Protein AF-A0A9E6DKX8-F1 (afdb_monomer_lite)

Secondary structure (DSSP, 8-state):
-----PPPHHHHHHHHTS-HHHHHHHHHHHHHHHHSPP--PPPPSSPPSSS-HHHHT--EETTEE---

pLDDT: mean 76.97, std 14.59, range [38.91, 97.25]

Foldseek 3Di:
DPCPPDDDPVVVVVLVPDDPVVNVVVVVVVVVVVPDDDDPDPPDDPDDPDDPCVVVVNLDDPRDRDDD

Radius of gyration: 17.68 Å; chains: 1; bounding box: 36×40×34 Å

Structure (mmCIF, N/CA/C/O backbone):
data_AF-A0A9E6DKX8-F1
#
_entry.id   AF-A0A9E6DKX8-F1
#
loop_
_atom_site.group_PDB
_atom_site.id
_atom_site.type_symbol
_atom_site.label_atom_id
_atom_site.label_alt_id
_atom_site.label_comp_id
_atom_site.label_asym_id
_atom_site.label_entity_id
_atom_site.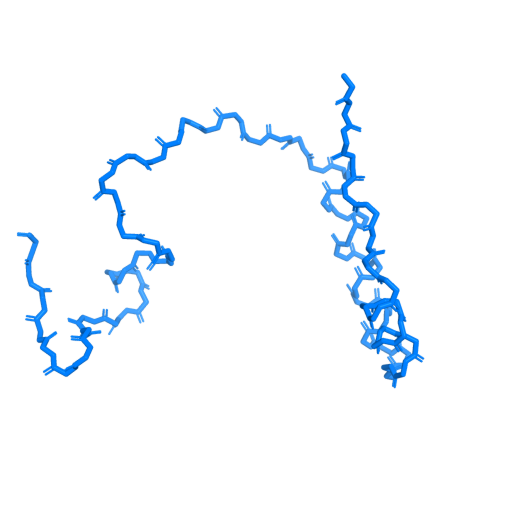label_seq_id
_atom_site.pdbx_PDB_ins_code
_atom_site.Cartn_x
_atom_site.Cartn_y
_atom_site.Cartn_z
_atom_site.occupancy
_atom_site.B_iso_or_equiv
_atom_site.auth_seq_id
_atom_site.auth_comp_id
_atom_site.auth_asym_id
_atom_site.auth_atom_id
_atom_site.pdbx_PDB_model_num
ATOM 1 N N . MET A 1 1 ? 2.961 5.666 20.450 1.00 39.03 1 MET A N 1
ATOM 2 C CA . MET A 1 1 ? 4.015 5.743 19.422 1.00 39.03 1 MET A CA 1
ATOM 3 C C . MET A 1 1 ? 3.415 5.203 18.135 1.00 39.03 1 MET A C 1
ATOM 5 O O . MET A 1 1 ? 3.228 4.001 18.033 1.00 39.03 1 MET A O 1
ATOM 9 N N . SER A 1 2 ? 2.952 6.068 17.233 1.00 38.91 2 SER A N 1
ATOM 10 C CA . SER A 1 2 ? 2.409 5.644 15.938 1.00 38.91 2 SER A CA 1
ATOM 11 C C . SER A 1 2 ? 3.573 5.246 15.030 1.00 38.91 2 SER A C 1
ATOM 13 O O . SER A 1 2 ? 4.178 6.110 14.396 1.00 38.91 2 SER A O 1
ATOM 15 N N . ASP A 1 3 ? 3.919 3.960 15.015 1.00 51.28 3 ASP A N 1
ATOM 16 C CA . ASP A 1 3 ? 4.849 3.400 14.037 1.00 51.28 3 ASP A CA 1
ATOM 17 C C . ASP A 1 3 ? 4.169 3.418 12.669 1.00 51.28 3 ASP A C 1
ATOM 19 O O . ASP A 1 3 ? 3.482 2.481 12.267 1.00 51.28 3 ASP A O 1
ATOM 23 N N . THR A 1 4 ? 4.323 4.522 11.942 1.00 56.75 4 THR A N 1
ATOM 24 C CA . THR A 1 4 ? 4.150 4.491 10.493 1.00 56.75 4 THR A CA 1
ATOM 25 C C . THR A 1 4 ? 5.230 3.550 9.966 1.00 56.75 4 THR A C 1
ATOM 27 O O . THR A 1 4 ? 6.412 3.879 10.125 1.00 56.75 4 THR A O 1
ATOM 30 N N . PRO A 1 5 ? 4.892 2.397 9.359 1.00 60.22 5 PRO A N 1
ATOM 31 C CA . PRO A 1 5 ? 5.916 1.527 8.817 1.00 60.22 5 PRO A CA 1
ATOM 32 C C . PRO A 1 5 ? 6.598 2.290 7.685 1.00 60.22 5 PRO A C 1
ATOM 34 O O . PRO A 1 5 ? 6.000 2.583 6.647 1.00 60.22 5 PRO A O 1
ATOM 37 N N . LYS A 1 6 ? 7.853 2.680 7.915 1.00 72.38 6 LYS A N 1
ATOM 38 C CA . LYS A 1 6 ? 8.709 3.203 6.854 1.00 72.38 6 LYS A CA 1
ATOM 39 C C . LYS A 1 6 ? 8.827 2.097 5.809 1.00 72.38 6 LYS A C 1
ATOM 41 O O . LYS A 1 6 ? 9.036 0.939 6.171 1.00 72.38 6 LYS A O 1
ATOM 46 N N . LEU A 1 7 ? 8.644 2.444 4.535 1.00 79.25 7 LEU A N 1
ATOM 47 C CA . LEU A 1 7 ? 8.776 1.472 3.454 1.00 79.25 7 LEU A CA 1
ATOM 48 C C . LEU A 1 7 ? 10.154 0.811 3.534 1.00 79.25 7 LEU A C 1
ATOM 50 O O . LEU A 1 7 ? 11.148 1.478 3.832 1.00 79.25 7 LEU A O 1
ATOM 54 N N . SER A 1 8 ? 10.202 -0.495 3.275 1.00 89.75 8 SER A N 1
ATOM 55 C CA . SER A 1 8 ? 11.464 -1.226 3.241 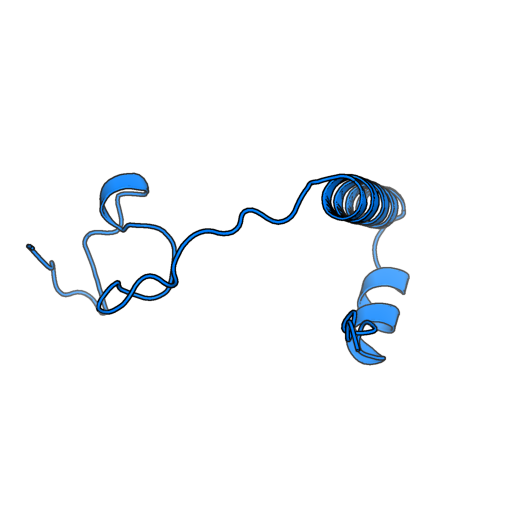1.00 89.75 8 SER A CA 1
ATOM 56 C C . SER A 1 8 ? 12.364 -0.695 2.123 1.00 89.75 8 SER A C 1
ATOM 58 O O . SER A 1 8 ? 11.899 -0.151 1.118 1.00 89.75 8 SER A O 1
ATOM 60 N N . THR A 1 9 ? 13.673 -0.881 2.280 1.00 87.69 9 THR A N 1
ATOM 61 C CA . THR A 1 9 ? 14.669 -0.481 1.276 1.00 87.69 9 THR A CA 1
ATOM 62 C C . THR A 1 9 ? 14.394 -1.118 -0.091 1.00 87.69 9 THR A C 1
ATOM 64 O O . THR A 1 9 ? 14.535 -0.462 -1.121 1.00 87.69 9 THR A O 1
ATOM 67 N N . GLU A 1 10 ? 13.941 -2.372 -0.101 1.00 90.94 10 GLU A N 1
ATOM 68 C CA . GLU A 1 10 ? 13.566 -3.105 -1.316 1.00 90.94 10 GLU A CA 1
ATOM 69 C C . GLU A 1 10 ? 12.365 -2.468 -2.022 1.00 90.94 10 GLU A C 1
ATOM 71 O O . GLU A 1 10 ? 12.366 -2.298 -3.240 1.00 90.94 10 GLU A O 1
ATOM 76 N N . GLU A 1 11 ? 11.357 -2.048 -1.259 1.00 88.81 11 GLU A N 1
ATOM 77 C CA . GLU A 1 11 ? 10.161 -1.420 -1.809 1.00 88.81 11 GLU A CA 1
ATOM 78 C C . GLU A 1 11 ? 10.460 -0.021 -2.372 1.00 88.81 11 GLU A C 1
ATOM 80 O O . GLU A 1 11 ? 9.913 0.364 -3.407 1.00 88.81 11 GLU A O 1
ATOM 85 N N . LEU A 1 12 ? 11.375 0.728 -1.749 1.00 90.44 12 LEU A N 1
ATOM 86 C CA . LEU A 1 12 ? 11.862 2.000 -2.292 1.00 90.44 12 LEU A CA 1
ATOM 87 C C . LEU A 1 12 ? 12.592 1.800 -3.626 1.00 90.44 12 LEU A C 1
ATOM 89 O O . LEU A 1 12 ? 12.326 2.529 -4.584 1.00 90.44 12 LEU A O 1
ATOM 93 N N . ALA A 1 13 ? 13.462 0.789 -3.711 1.00 92.12 13 ALA A N 1
ATOM 94 C CA . ALA A 1 13 ? 14.164 0.448 -4.946 1.00 92.12 13 ALA A CA 1
ATOM 95 C C . ALA A 1 13 ? 13.186 0.022 -6.053 1.00 92.12 13 ALA A C 1
ATOM 97 O O . ALA A 1 13 ? 13.297 0.491 -7.186 1.00 92.12 13 ALA A O 1
ATOM 98 N N . ARG A 1 14 ? 12.174 -0.788 -5.714 1.00 94.44 14 ARG A N 1
ATOM 99 C CA . ARG A 1 14 ? 11.110 -1.188 -6.644 1.00 94.44 14 ARG A CA 1
ATOM 100 C C . ARG A 1 14 ? 10.363 0.024 -7.191 1.00 94.44 14 ARG A C 1
ATOM 102 O O . ARG A 1 14 ? 10.207 0.150 -8.401 1.00 94.44 14 ARG A O 1
ATOM 109 N N . ARG A 1 15 ? 9.929 0.940 -6.319 1.00 92.88 15 ARG A N 1
ATOM 110 C CA . ARG A 1 15 ? 9.199 2.156 -6.716 1.00 92.88 15 ARG A CA 1
ATOM 111 C C . ARG A 1 15 ? 10.039 3.100 -7.574 1.00 92.88 15 ARG A C 1
ATOM 113 O O . ARG A 1 15 ? 9.488 3.751 -8.457 1.00 92.88 15 ARG A O 1
ATOM 120 N N . ALA A 1 16 ? 11.349 3.158 -7.345 1.00 91.19 16 ALA A N 1
ATOM 121 C CA . ALA A 1 16 ? 12.268 3.960 -8.148 1.00 91.19 16 ALA A CA 1
ATOM 122 C C . ALA A 1 16 ? 12.457 3.417 -9.577 1.00 91.19 16 ALA A C 1
ATOM 124 O O . ALA A 1 16 ? 12.739 4.195 -10.483 1.00 91.19 16 ALA A O 1
ATOM 125 N N . GLN A 1 17 ? 12.282 2.108 -9.787 1.00 95.75 17 GLN A N 1
ATOM 126 C CA . GLN A 1 17 ? 12.388 1.460 -11.101 1.00 95.75 17 GLN A CA 1
ATOM 127 C C . GLN A 1 17 ? 11.088 1.523 -11.923 1.00 95.75 17 GLN A C 1
ATOM 129 O O . GLN A 1 17 ? 11.081 1.135 -13.091 1.00 95.75 17 GLN A O 1
ATOM 134 N N . LEU A 1 18 ? 9.979 1.985 -11.334 1.00 94.69 18 LEU A N 1
ATOM 135 C CA . LEU A 1 18 ? 8.694 2.067 -12.024 1.00 94.69 18 LEU A CA 1
ATOM 136 C C . LEU A 1 18 ? 8.653 3.227 -13.035 1.00 94.69 18 LEU A C 1
ATOM 138 O O . LEU A 1 18 ? 9.275 4.268 -12.812 1.00 94.69 18 LEU A O 1
ATOM 142 N N . PRO A 1 19 ? 7.846 3.102 -14.106 1.00 97.25 19 PRO A N 1
ATOM 143 C CA . PRO A 1 19 ? 7.527 4.224 -14.981 1.00 97.25 19 PRO A CA 1
ATOM 144 C C . PRO A 1 19 ? 6.957 5.409 -14.195 1.00 97.25 19 PRO A C 1
ATOM 146 O O . PRO A 1 19 ? 6.268 5.233 -13.187 1.00 97.25 19 PRO A O 1
ATOM 149 N N . GL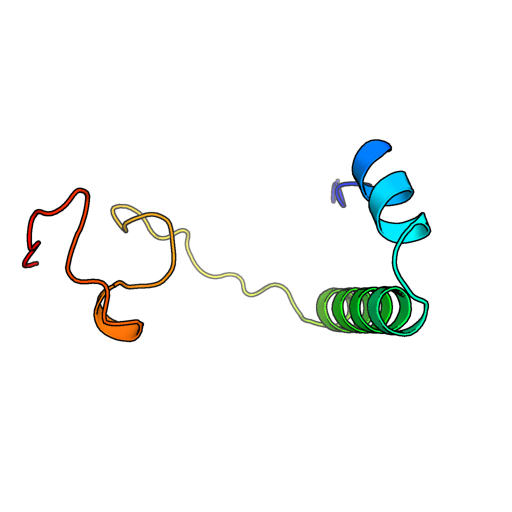U A 1 20 ? 7.181 6.625 -14.693 1.00 93.81 20 GLU A N 1
ATOM 150 C CA . GLU A 1 20 ? 6.776 7.855 -14.003 1.00 93.81 20 GLU A CA 1
ATOM 151 C C . GLU A 1 20 ? 5.276 7.882 -13.659 1.00 93.81 20 GLU A C 1
ATOM 153 O O . GLU A 1 20 ? 4.892 8.281 -12.560 1.00 93.81 20 GLU A O 1
ATOM 158 N N . THR A 1 21 ? 4.429 7.397 -14.569 1.00 95.12 21 THR A N 1
ATOM 159 C CA . THR A 1 21 ? 2.976 7.304 -14.370 1.00 95.12 21 THR A CA 1
ATOM 160 C C . THR A 1 21 ? 2.610 6.404 -13.190 1.00 95.12 21 THR A C 1
ATOM 162 O O . THR A 1 21 ? 1.766 6.770 -12.373 1.00 95.12 21 THR A O 1
ATOM 165 N N . ALA A 1 22 ? 3.278 5.257 -13.055 1.00 93.81 22 ALA A N 1
ATOM 166 C CA . ALA A 1 22 ? 3.061 4.323 -11.957 1.00 93.81 22 ALA A CA 1
ATOM 167 C C . ALA A 1 22 ? 3.551 4.899 -10.621 1.00 93.81 22 ALA A C 1
ATOM 169 O O . ALA A 1 22 ? 2.872 4.751 -9.605 1.00 93.81 22 ALA A O 1
ATOM 170 N N . ARG A 1 23 ? 4.685 5.613 -10.616 1.00 93.81 23 ARG A N 1
ATOM 171 C CA . ARG A 1 23 ? 5.190 6.275 -9.406 1.00 93.81 23 ARG A CA 1
ATOM 172 C C . ARG A 1 23 ? 4.227 7.360 -8.912 1.00 93.81 23 AR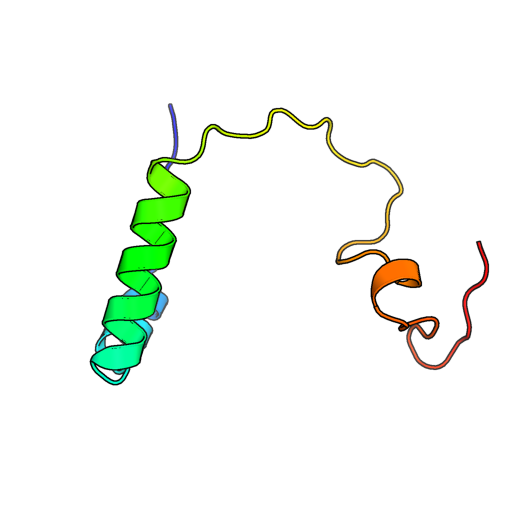G A C 1
ATOM 174 O O . ARG A 1 23 ? 3.864 7.349 -7.739 1.00 93.81 23 ARG A O 1
ATOM 181 N N . ARG A 1 24 ? 3.743 8.227 -9.811 1.00 94.00 24 ARG A N 1
ATOM 182 C CA . ARG A 1 24 ? 2.746 9.264 -9.481 1.00 94.00 24 ARG A CA 1
ATOM 183 C C . ARG A 1 24 ? 1.451 8.661 -8.928 1.00 94.00 24 ARG A C 1
ATOM 185 O O . ARG A 1 24 ? 0.943 9.130 -7.915 1.00 94.00 24 ARG A O 1
ATOM 192 N N . ALA A 1 25 ? 0.951 7.582 -9.532 1.00 94.69 25 ALA A N 1
ATOM 193 C CA . ALA A 1 25 ? -0.257 6.905 -9.054 1.00 94.69 25 ALA A CA 1
ATOM 194 C C . ALA A 1 25 ? -0.111 6.361 -7.619 1.00 94.69 25 ALA A C 1
ATOM 196 O O . ALA A 1 25 ? -1.052 6.437 -6.824 1.00 94.69 25 ALA A O 1
ATOM 197 N N . LEU A 1 26 ? 1.068 5.830 -7.270 1.00 93.75 26 LEU A N 1
ATOM 198 C CA . LEU A 1 26 ? 1.366 5.374 -5.909 1.00 93.75 26 LEU A CA 1
ATOM 199 C C . LEU A 1 26 ? 1.443 6.542 -4.921 1.00 93.75 26 LEU A C 1
ATOM 201 O O . LEU A 1 26 ? 0.851 6.460 -3.847 1.00 93.75 26 LEU A O 1
ATOM 205 N N . GLU A 1 27 ? 2.109 7.637 -5.294 1.00 91.88 27 GLU A N 1
ATOM 206 C CA . GLU A 1 27 ? 2.198 8.851 -4.471 1.00 91.88 27 GLU A CA 1
ATOM 207 C C . GLU A 1 27 ? 0.808 9.441 -4.177 1.00 91.88 27 GLU A C 1
ATOM 209 O O . GLU A 1 27 ? 0.497 9.773 -3.032 1.00 91.88 27 GLU A O 1
ATOM 214 N N . GLU A 1 28 ? -0.079 9.501 -5.174 1.00 92.44 28 GLU A N 1
ATOM 215 C CA . GLU A 1 28 ? -1.464 9.946 -4.985 1.00 92.44 28 GLU A CA 1
ATOM 216 C C . GLU A 1 28 ? -2.276 9.003 -4.087 1.00 92.44 28 GLU A C 1
ATOM 218 O O . GLU A 1 28 ? -3.092 9.455 -3.278 1.00 92.44 28 GLU A O 1
ATOM 223 N N . ALA A 1 29 ? -2.082 7.688 -4.218 1.00 91.62 29 ALA A N 1
ATOM 224 C CA . ALA A 1 29 ? -2.734 6.706 -3.358 1.00 91.62 29 ALA A CA 1
ATOM 225 C C . ALA A 1 29 ? -2.278 6.842 -1.898 1.00 91.62 29 ALA A C 1
ATOM 227 O O . ALA A 1 29 ? -3.119 6.825 -0.995 1.00 91.62 29 ALA A O 1
ATOM 228 N N . ASP A 1 30 ? -0.979 7.034 -1.671 1.00 90.19 30 ASP A N 1
ATOM 229 C CA . ASP A 1 30 ? -0.414 7.255 -0.341 1.00 90.19 30 ASP A CA 1
ATOM 230 C C . ASP A 1 30 ? -0.919 8.584 0.253 1.00 90.19 30 ASP A C 1
ATOM 232 O O . ASP A 1 30 ? -1.357 8.621 1.405 1.00 90.19 30 ASP A O 1
ATOM 236 N N . ALA A 1 31 ? -0.996 9.651 -0.552 1.00 90.62 31 ALA A N 1
ATOM 237 C CA . ALA A 1 31 ? -1.575 10.931 -0.140 1.00 90.62 31 ALA A CA 1
ATOM 238 C C . ALA A 1 31 ? -3.069 10.825 0.218 1.00 90.62 31 ALA A C 1
ATOM 240 O O . ALA A 1 31 ? -3.534 11.488 1.150 1.00 90.62 31 ALA A O 1
ATOM 241 N N . ARG A 1 32 ? -3.835 9.984 -0.492 1.00 90.19 32 ARG A N 1
ATOM 242 C CA . ARG A 1 32 ? -5.239 9.699 -0.155 1.00 90.19 32 ARG A CA 1
ATOM 243 C C . ARG A 1 32 ? -5.355 8.940 1.162 1.00 90.19 32 ARG A C 1
ATOM 245 O O . ARG A 1 32 ? -6.146 9.350 2.008 1.00 90.19 32 ARG A O 1
ATOM 252 N N . LYS A 1 33 ? -4.551 7.893 1.365 1.00 86.31 33 LYS A N 1
ATOM 253 C CA . LYS A 1 33 ? -4.533 7.118 2.618 1.00 86.31 33 LYS A CA 1
ATOM 254 C C . LYS A 1 33 ? -4.171 7.986 3.820 1.00 86.31 33 LYS A C 1
ATOM 256 O O . LYS A 1 33 ? -4.846 7.908 4.836 1.00 86.31 33 LYS A O 1
ATOM 261 N N . ALA A 1 34 ? -3.172 8.860 3.687 1.00 85.94 34 ALA A N 1
ATOM 262 C CA . ALA A 1 34 ? -2.754 9.762 4.762 1.00 85.94 34 ALA A CA 1
ATOM 263 C C . ALA A 1 34 ? -3.854 10.753 5.192 1.00 85.94 34 ALA A C 1
ATOM 265 O O . ALA A 1 34 ? -3.878 11.192 6.339 1.00 85.94 34 ALA A O 1
ATOM 266 N N . LYS A 1 35 ? -4.768 11.109 4.279 1.00 87.00 35 LYS A N 1
ATOM 267 C CA . LYS A 1 35 ? -5.916 11.990 4.554 1.00 87.00 35 LYS A CA 1
ATOM 268 C C . LYS A 1 35 ? -7.155 11.235 5.038 1.00 87.00 35 LYS A C 1
ATOM 270 O O . LYS A 1 35 ? -8.072 11.857 5.576 1.00 87.00 35 LYS A O 1
ATOM 275 N N . GLN A 1 36 ? -7.222 9.923 4.820 1.00 85.00 36 GLN A N 1
ATOM 276 C CA . GLN A 1 36 ? -8.332 9.105 5.287 1.00 85.00 36 GLN A CA 1
ATOM 277 C C . GLN A 1 36 ? -8.224 8.896 6.796 1.00 85.00 36 GLN A C 1
ATOM 279 O O . GLN A 1 36 ? -7.166 8.577 7.333 1.00 85.00 36 GLN A O 1
ATOM 284 N N . LYS A 1 37 ? -9.348 9.076 7.492 1.00 81.31 37 LYS A N 1
ATOM 285 C CA . LYS A 1 37 ? -9.429 8.742 8.913 1.00 81.31 37 LYS A CA 1
ATOM 286 C C . LYS A 1 37 ? -9.353 7.219 9.054 1.00 81.31 37 LYS A C 1
ATOM 288 O O . LYS A 1 37 ? -10.035 6.531 8.290 1.00 81.31 37 LYS A O 1
ATOM 293 N N . PRO A 1 38 ? -8.571 6.691 10.010 1.00 76.75 38 PRO A N 1
ATOM 294 C CA . PRO A 1 38 ? -8.564 5.262 10.270 1.00 76.75 38 PRO A CA 1
ATOM 295 C C . PRO A 1 38 ? -9.978 4.831 10.656 1.00 76.75 38 PRO A C 1
ATOM 297 O O . PRO A 1 38 ? -10.590 5.397 11.565 1.00 76.75 38 PRO A O 1
ATOM 300 N N . LEU A 1 39 ? -10.511 3.851 9.932 1.00 78.94 39 LEU A N 1
ATOM 301 C CA . LEU A 1 39 ? -11.755 3.204 10.313 1.00 78.94 39 LEU A CA 1
ATOM 302 C C . LEU A 1 39 ? -11.442 2.318 11.517 1.00 78.94 39 LEU A C 1
ATOM 304 O O . LEU A 1 39 ? -10.683 1.359 11.402 1.00 78.94 39 LEU A O 1
ATOM 308 N N . ASN A 1 40 ? -12.003 2.659 12.675 1.00 75.31 40 ASN A N 1
ATOM 309 C CA . ASN A 1 40 ? -11.895 1.839 13.878 1.00 75.31 40 ASN A CA 1
ATOM 310 C C . ASN A 1 40 ? -12.923 0.700 13.804 1.00 75.31 40 ASN A C 1
ATOM 312 O O . ASN A 1 40 ? -13.921 0.690 14.523 1.00 75.31 40 ASN A O 1
ATOM 316 N N . LEU A 1 41 ? -12.731 -0.183 12.826 1.00 78.38 41 LEU A N 1
ATOM 317 C CA . LEU A 1 41 ? -13.522 -1.396 12.669 1.00 78.38 41 LEU A CA 1
ATOM 318 C C . LEU A 1 41 ? -12.987 -2.440 13.657 1.00 78.38 41 LEU A C 1
ATOM 320 O O . LEU A 1 41 ? -11.766 -2.569 13.783 1.00 78.38 41 LEU A O 1
ATOM 324 N N . PRO A 1 42 ? -13.862 -3.178 14.363 1.00 78.00 42 PRO A N 1
ATOM 325 C CA . PRO A 1 42 ? -13.412 -4.304 15.165 1.00 78.00 42 PRO A CA 1
ATOM 326 C C . PRO A 1 42 ? -12.704 -5.313 14.260 1.00 78.00 42 PRO A C 1
ATOM 328 O O . PRO A 1 42 ? -13.105 -5.519 13.113 1.00 78.00 42 PRO A O 1
ATOM 331 N N . THR A 1 43 ? -11.651 -5.942 14.778 1.00 73.56 43 THR A N 1
ATOM 332 C CA . THR A 1 43 ? -10.987 -7.042 14.080 1.00 73.56 43 THR A CA 1
ATOM 333 C C . THR A 1 43 ? -12.007 -8.138 13.811 1.00 73.56 43 THR A C 1
ATOM 335 O O . THR A 1 43 ? -12.675 -8.606 14.735 1.00 73.56 43 THR A O 1
ATOM 338 N N . GLU A 1 44 ? -12.126 -8.550 12.555 1.00 75.81 44 GLU A N 1
ATOM 339 C CA . GLU A 1 44 ? -12.942 -9.700 12.200 1.00 75.81 44 GLU A CA 1
ATOM 340 C C . GLU A 1 44 ? -12.282 -10.965 12.767 1.00 75.81 44 GLU A C 1
ATOM 342 O O . GLU A 1 44 ? -11.134 -11.280 12.457 1.00 75.81 44 GLU A O 1
ATOM 347 N N . LEU A 1 45 ? -12.988 -11.663 13.658 1.00 72.56 45 LEU A N 1
ATOM 348 C CA . LEU A 1 45 ? -12.528 -12.900 14.285 1.00 72.56 45 LEU A CA 1
ATOM 349 C C . LEU A 1 45 ? -13.285 -14.074 13.665 1.00 72.56 45 LEU A C 1
ATOM 351 O O . LEU A 1 45 ? -14.511 -14.059 13.617 1.00 72.56 45 LEU A O 1
ATOM 355 N N . GLY A 1 46 ? -12.563 -15.096 13.206 1.00 67.38 46 GLY A N 1
ATOM 356 C CA . GLY A 1 46 ? -13.167 -16.271 12.563 1.00 67.38 46 GLY A CA 1
ATOM 357 C C . GLY A 1 46 ? -13.532 -16.079 11.086 1.00 67.38 46 GLY A C 1
ATOM 358 O O . GLY A 1 46 ? -13.960 -17.039 10.451 1.00 67.38 46 GLY A O 1
ATOM 359 N N . GLY A 1 47 ? -13.318 -14.883 10.527 1.00 67.62 47 GLY A 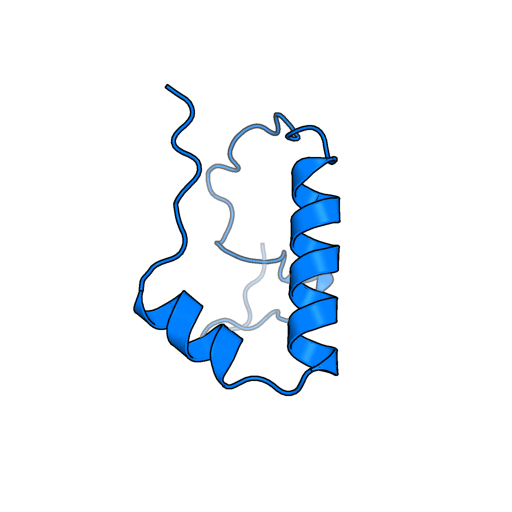N 1
ATOM 360 C CA . GLY A 1 47 ? -13.377 -14.633 9.087 1.00 67.62 47 GLY A CA 1
ATOM 361 C C . GLY A 1 47 ? -12.180 -15.245 8.354 1.00 67.62 47 GLY A C 1
ATOM 362 O O . GLY A 1 47 ? -11.099 -15.423 8.922 1.00 67.62 47 GLY A O 1
ATOM 363 N N . ARG A 1 48 ? -12.363 -15.595 7.078 1.00 64.06 48 ARG A N 1
ATOM 364 C CA . ARG A 1 48 ? -11.242 -15.992 6.213 1.00 64.06 48 ARG A CA 1
ATOM 365 C C . ARG A 1 48 ? -10.424 -14.756 5.858 1.00 64.06 48 ARG A C 1
ATOM 367 O O . ARG A 1 48 ? -10.997 -13.743 5.478 1.00 64.06 48 ARG A O 1
ATOM 374 N N . ASP A 1 49 ? -9.099 -14.881 5.896 1.00 63.88 49 ASP A N 1
ATOM 375 C CA . ASP A 1 49 ? -8.217 -13.846 5.361 1.00 63.88 49 ASP A CA 1
ATOM 376 C C . ASP A 1 49 ? -8.554 -13.561 3.892 1.00 63.88 49 ASP A C 1
ATOM 378 O O . ASP A 1 49 ? -8.645 -14.479 3.068 1.00 63.88 49 ASP A O 1
ATOM 382 N N . GLY A 1 50 ? -8.682 -12.276 3.568 1.00 65.00 50 GLY A N 1
ATOM 383 C CA . GLY A 1 50 ? -8.920 -11.801 2.212 1.00 65.00 50 GLY A CA 1
ATOM 384 C C . GLY A 1 50 ? -10.361 -11.358 1.945 1.00 65.00 50 GLY A C 1
ATOM 385 O O . GLY A 1 50 ? -11.205 -11.350 2.836 1.00 65.00 50 GLY A O 1
ATOM 386 N N . PRO A 1 51 ? -10.640 -10.910 0.713 1.00 63.22 51 PRO A N 1
ATOM 387 C CA . PRO A 1 51 ? -11.953 -10.403 0.346 1.00 63.22 51 PRO A CA 1
ATOM 388 C C . PRO A 1 51 ? -13.009 -11.516 0.444 1.00 63.22 51 PRO A C 1
ATOM 390 O O . PRO A 1 51 ? -12.745 -12.643 0.029 1.00 63.22 51 PRO A O 1
ATOM 393 N N . GLU A 1 52 ? -14.201 -11.213 0.970 1.00 59.75 52 GLU A N 1
ATOM 394 C CA . GLU A 1 52 ? -15.302 -12.185 1.075 1.00 59.75 52 GLU A CA 1
ATOM 395 C C . GLU A 1 52 ? -15.534 -12.911 -0.260 1.00 59.75 52 GLU A C 1
ATOM 397 O O . GLU A 1 52 ? -15.932 -12.288 -1.244 1.00 59.75 52 GLU A O 1
ATOM 402 N N . ALA A 1 53 ? -15.356 -14.235 -0.279 1.00 62.16 53 ALA A N 1
ATOM 403 C CA . ALA A 1 53 ? -15.574 -15.095 -1.447 1.00 62.16 53 ALA A CA 1
ATOM 404 C C . ALA A 1 53 ? -16.911 -14.817 -2.162 1.00 62.16 53 ALA A C 1
ATOM 406 O O . ALA A 1 53 ? -16.975 -14.760 -3.390 1.00 62.16 53 ALA A O 1
ATOM 407 N N . VAL A 1 54 ? -17.965 -14.550 -1.382 1.00 61.25 54 VAL A N 1
ATOM 408 C CA . VAL A 1 54 ? -19.315 -14.218 -1.865 1.00 61.25 54 VAL A CA 1
ATOM 409 C C . VAL A 1 54 ? -19.331 -12.957 -2.735 1.00 61.25 54 VAL A C 1
ATOM 411 O O . VAL A 1 54 ? -20.095 -12.888 -3.694 1.00 61.25 54 VAL A O 1
ATOM 414 N N . ARG A 1 55 ? -18.479 -11.966 -2.445 1.00 60.16 55 ARG A N 1
ATOM 415 C CA . ARG A 1 55 ? -18.413 -10.706 -3.203 1.00 60.16 55 ARG A CA 1
ATOM 416 C C . ARG A 1 55 ? -17.608 -10.808 -4.497 1.00 60.16 55 ARG A C 1
ATOM 418 O O . ARG A 1 55 ? -17.809 -9.978 -5.378 1.00 60.16 55 ARG A O 1
ATOM 425 N N . PHE A 1 56 ? -16.712 -11.789 -4.614 1.00 64.31 56 PHE A N 1
ATOM 426 C CA . PHE A 1 56 ? -15.764 -11.893 -5.733 1.00 64.31 56 PHE A CA 1
ATOM 427 C C . PHE A 1 56 ? -15.919 -13.173 -6.570 1.00 64.31 56 PHE A C 1
ATOM 429 O O . PHE A 1 56 ? -15.147 -13.377 -7.500 1.00 64.31 56 PHE A O 1
ATOM 436 N N . GLY A 1 57 ? -16.930 -14.003 -6.284 1.00 62.28 57 GLY A N 1
ATOM 437 C CA . GLY A 1 57 ? -17.248 -15.208 -7.061 1.00 62.28 57 GLY A CA 1
ATOM 438 C C . GLY A 1 57 ? -16.255 -16.361 -6.883 1.00 62.28 57 GLY A C 1
ATOM 439 O O . GLY A 1 57 ? -16.285 -17.309 -7.660 1.00 62.28 57 GLY A O 1
ATOM 440 N N . ASP A 1 58 ? -15.385 -16.288 -5.875 1.00 67.44 58 ASP A N 1
ATOM 441 C CA . ASP A 1 58 ? -14.363 -17.299 -5.594 1.00 67.44 58 ASP A CA 1
ATOM 442 C C . ASP A 1 58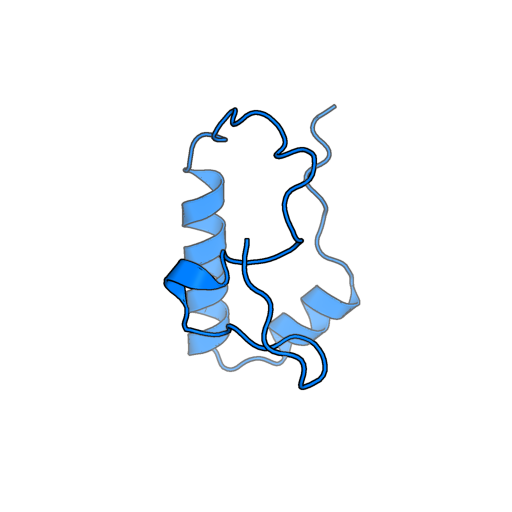 ? -14.869 -18.273 -4.521 1.00 67.44 58 ASP A C 1
ATOM 444 O O . ASP A 1 58 ? -14.528 -18.182 -3.341 1.00 67.44 58 ASP A O 1
ATOM 448 N N . TRP A 1 59 ? -15.775 -19.171 -4.917 1.00 67.62 59 TRP A N 1
ATOM 449 C CA . TRP A 1 59 ? -16.340 -20.205 -4.035 1.00 67.62 59 TRP A CA 1
ATOM 450 C C . TRP A 1 59 ? -15.414 -21.410 -3.842 1.00 67.62 59 TRP A C 1
ATOM 452 O O . TRP A 1 59 ? -15.737 -22.333 -3.090 1.00 67.62 59 TRP A O 1
ATOM 462 N N . GLU A 1 60 ? -14.251 -21.404 -4.490 1.00 69.94 60 GLU A N 1
ATOM 463 C CA . GLU A 1 60 ? -13.302 -22.502 -4.450 1.00 69.94 60 GLU A CA 1
ATOM 464 C C . GLU A 1 60 ? -12.111 -22.157 -3.553 1.00 69.94 60 GLU A C 1
ATOM 466 O O . GLU A 1 60 ? -11.480 -21.110 -3.649 1.00 69.94 60 GLU A O 1
ATOM 471 N N . LYS A 1 61 ? -11.735 -23.073 -2.660 1.00 63.28 61 LYS A N 1
ATOM 472 C CA . LYS A 1 61 ? -10.415 -23.026 -2.014 1.00 63.28 61 LYS A CA 1
ATOM 473 C C . LYS A 1 61 ? -9.725 -24.348 -2.255 1.00 63.28 61 LYS A C 1
ATOM 475 O O . LYS A 1 61 ? -10.211 -25.385 -1.815 1.00 63.28 61 LYS A O 1
ATOM 480 N N . LYS A 1 62 ? -8.569 -24.309 -2.924 1.00 67.62 62 LYS A N 1
ATOM 481 C CA . LYS A 1 62 ? -7.811 -25.516 -3.304 1.00 67.62 62 LYS A CA 1
ATOM 482 C C . LYS A 1 62 ? -8.663 -26.522 -4.109 1.00 67.62 62 LYS A C 1
ATOM 484 O O . LYS A 1 62 ? -8.509 -27.725 -3.929 1.00 67.62 62 LYS A O 1
ATOM 489 N N . GLY A 1 63 ? -9.567 -26.027 -4.961 1.00 69.31 63 GLY A N 1
ATOM 490 C CA . GLY A 1 63 ? -10.444 -26.854 -5.801 1.00 69.31 63 GLY A CA 1
ATOM 491 C C . GLY A 1 63 ? -11.611 -27.524 -5.067 1.00 69.31 63 GLY A C 1
ATOM 492 O O . GLY A 1 63 ? -12.236 -28.423 -5.619 1.00 69.31 63 GLY A O 1
ATOM 493 N N . ILE A 1 64 ? -11.898 -27.123 -3.824 1.00 68.75 64 ILE A N 1
ATOM 494 C CA . ILE A 1 64 ? -13.072 -27.577 -3.072 1.00 68.75 64 ILE A CA 1
ATOM 495 C C . ILE A 1 64 ? -14.060 -26.414 -3.005 1.00 68.75 64 ILE A C 1
ATOM 497 O O . ILE A 1 64 ? -13.689 -25.330 -2.543 1.00 68.75 64 ILE A O 1
ATOM 501 N N . ALA A 1 65 ? -15.294 -26.648 -3.458 1.00 68.81 65 ALA A N 1
ATOM 502 C CA . ALA A 1 65 ? -16.405 -25.725 -3.260 1.00 68.81 65 ALA A CA 1
ATOM 503 C C . ALA A 1 65 ? -16.750 -25.678 -1.766 1.00 68.81 65 ALA A C 1
ATOM 505 O O . ALA A 1 65 ? -16.987 -26.719 -1.150 1.00 68.81 65 ALA A O 1
ATOM 506 N N . ILE A 1 66 ? -16.718 -24.487 -1.176 1.00 61.41 66 ILE A N 1
ATOM 507 C CA . ILE A 1 66 ? -16.971 -24.285 0.253 1.00 61.41 66 ILE A CA 1
ATOM 508 C C . ILE A 1 66 ? -18.282 -23.516 0.399 1.00 61.41 66 ILE A C 1
ATOM 510 O O . ILE A 1 66 ? -18.402 -22.412 -0.127 1.00 61.41 66 ILE A O 1
ATOM 514 N N . ASP A 1 67 ? -19.226 -24.114 1.126 1.00 65.44 67 ASP A N 1
ATOM 515 C CA . ASP A 1 67 ? -20.505 -23.529 1.542 1.00 65.44 67 ASP A CA 1
ATOM 516 C C . ASP A 1 67 ? -20.470 -23.262 3.065 1.00 65.44 67 ASP A C 1
ATOM 518 O O . ASP A 1 67 ? -19.708 -23.932 3.766 1.00 65.44 67 ASP A O 1
ATOM 522 N N . PHE A 1 68 ? -21.212 -22.246 3.520 1.00 58.88 68 PHE A N 1
ATOM 523 C CA . PHE A 1 68 ? -21.052 -21.474 4.777 1.00 58.88 68 PHE A CA 1
ATOM 524 C C . PHE A 1 68 ? -20.722 -22.253 6.063 1.00 58.88 68 PHE A C 1
ATOM 526 O O . PHE A 1 68 ? -21.430 -23.233 6.389 1.00 58.88 68 PHE A O 1
#

Sequence (68 aa):
MSDTPKLSTEELARRAQLPETARRALEEADARKAKQKPLNLPTELGGRDGPEAVRFGDWEKKGIAIDF